Protein AF-A0A7C3Y1L0-F1 (afdb_monomer_lite)

pLDDT: mean 81.02, std 14.24, range [44.31, 95.88]

Secondary structure (DSSP, 8-state):
-HHHHHHHHHHHHHHHHHH---------------------EETTTEEPPPS-TTS---PPPP---------S-TTTSSS-TTB-TTS-B--TT----SSSPTT--

Radius of gyration: 26.89 Å; chains: 1; bounding box: 50×66×59 Å

Sequence (105 aa):
MKKWLKIGVIFLLILTGILFEFPLEAENSNILPKESEKVVISQGNSILRISSPNNPEKKSIRISAIVTAYSSTPWETDEDPHVTASGKPVRDGIVANNFLPFGTK

Foldseek 3Di:
DVVVVVVVVVVVVVVCVVVPPDPPPDPPPPCPPPPPPPFDDDPNPDTDDDPCPPDPDPDDDDDDDDDDDDALDCVRDPDGSQADPVRDGDDPPDDDDDPDDPPDD

Structure (mmCIF, N/CA/C/O backbone):
data_AF-A0A7C3Y1L0-F1
#
_entry.id   AF-A0A7C3Y1L0-F1
#
loop_
_atom_site.group_PDB
_atom_site.id
_atom_site.type_symbol
_atom_site.label_atom_id
_atom_site.label_alt_id
_atom_site.label_comp_id
_atom_site.label_asym_id
_atom_site.label_entity_id
_atom_site.label_seq_id
_atom_site.pdbx_PDB_ins_code
_atom_site.Cartn_x
_atom_site.Cartn_y
_atom_site.Cartn_z
_atom_site.occupancy
_atom_site.B_iso_or_equiv
_atom_site.auth_seq_id
_atom_site.auth_comp_id
_atom_site.auth_asym_id
_atom_site.auth_atom_id
_atom_site.pdbx_PDB_model_num
ATOM 1 N N . MET A 1 1 ? 18.291 51.565 -19.741 1.00 61.50 1 MET A N 1
ATOM 2 C CA . MET A 1 1 ? 16.967 51.402 -19.090 1.00 61.50 1 MET A CA 1
ATOM 3 C C . MET A 1 1 ? 16.461 49.954 -19.094 1.00 61.50 1 MET A C 1
ATOM 5 O O . MET A 1 1 ? 16.205 49.426 -18.024 1.00 61.50 1 MET A O 1
ATOM 9 N N . LYS A 1 2 ? 16.398 49.249 -20.237 1.00 73.81 2 LYS A N 1
ATOM 10 C CA . LYS A 1 2 ? 15.838 47.876 -20.309 1.00 73.81 2 LYS A CA 1
ATOM 11 C C . LYS A 1 2 ? 16.568 46.797 -19.476 1.00 73.81 2 LYS A C 1
ATOM 13 O O . LYS A 1 2 ? 15.920 45.877 -19.000 1.00 73.81 2 LYS A O 1
ATOM 18 N N . LYS A 1 3 ? 17.895 46.892 -19.280 1.00 76.19 3 LYS A N 1
ATOM 19 C CA . LYS A 1 3 ? 18.670 45.914 -18.477 1.00 76.19 3 LYS A CA 1
ATOM 20 C C . LYS A 1 3 ? 18.336 45.977 -16.980 1.00 76.19 3 LYS A C 1
ATOM 22 O O . LYS A 1 3 ? 18.111 44.946 -16.365 1.00 76.19 3 LYS A O 1
ATOM 27 N N . TRP A 1 4 ? 18.224 47.186 -16.435 1.00 85.44 4 TRP A N 1
ATOM 28 C CA . TRP A 1 4 ? 17.879 47.425 -15.031 1.00 85.44 4 TRP A CA 1
ATOM 29 C C . TRP A 1 4 ? 16.438 47.015 -14.714 1.00 85.44 4 TRP A C 1
ATOM 31 O O . TRP A 1 4 ? 16.182 46.459 -13.655 1.00 85.44 4 TRP A O 1
ATOM 41 N N . LEU A 1 5 ? 15.525 47.176 -15.680 1.00 87.56 5 LEU A N 1
ATOM 42 C CA . LEU A 1 5 ? 14.154 46.678 -15.566 1.00 87.56 5 LEU A CA 1
ATOM 43 C C . LEU A 1 5 ? 14.105 45.147 -15.449 1.00 87.56 5 LEU A C 1
ATOM 45 O O . LEU A 1 5 ? 13.400 44.622 -14.599 1.00 87.56 5 LEU A O 1
ATOM 49 N N . LYS A 1 6 ? 14.895 44.422 -16.254 1.00 84.88 6 LYS A N 1
ATOM 50 C CA . LYS A 1 6 ? 14.971 42.952 -16.180 1.00 84.88 6 LYS A CA 1
ATOM 51 C C . LYS A 1 6 ? 15.541 42.468 -14.846 1.00 84.88 6 LYS A C 1
ATOM 53 O O . LYS A 1 6 ? 15.030 41.510 -14.283 1.00 84.88 6 LYS A O 1
ATOM 58 N N . ILE A 1 7 ? 16.563 43.152 -14.336 1.00 87.50 7 ILE A N 1
ATOM 59 C CA . ILE A 1 7 ? 17.173 42.839 -13.036 1.00 87.50 7 ILE A CA 1
ATOM 60 C C . ILE A 1 7 ? 16.177 43.092 -11.899 1.00 87.50 7 ILE A C 1
ATOM 62 O O . ILE A 1 7 ? 16.043 42.250 -11.017 1.00 87.50 7 ILE A O 1
ATOM 66 N N . GLY A 1 8 ? 15.414 44.188 -11.966 1.00 90.31 8 GLY A N 1
ATOM 67 C CA . GLY A 1 8 ? 14.351 44.475 -11.003 1.00 90.31 8 GLY A CA 1
ATOM 68 C C . GLY A 1 8 ? 13.241 43.421 -10.996 1.00 90.31 8 GLY A C 1
ATOM 69 O O . GLY A 1 8 ? 12.809 43.005 -9.928 1.00 90.31 8 GLY A O 1
ATOM 70 N N . VAL A 1 9 ? 12.824 42.928 -12.168 1.00 88.75 9 VAL A N 1
ATOM 71 C CA . VAL A 1 9 ? 11.800 41.870 -12.272 1.00 88.75 9 VAL A CA 1
ATOM 72 C C . VAL A 1 9 ? 12.299 40.540 -11.698 1.00 88.75 9 VAL A C 1
ATOM 74 O O . VAL A 1 9 ? 11.554 39.866 -10.995 1.00 88.75 9 VAL A O 1
ATOM 77 N N . ILE A 1 10 ? 13.561 40.176 -11.941 1.00 87.75 10 ILE A N 1
ATOM 78 C CA . ILE A 1 10 ? 14.153 38.955 -11.370 1.00 87.75 10 ILE A CA 1
ATOM 79 C C . ILE A 1 10 ? 14.237 39.062 -9.844 1.00 87.75 10 ILE A C 1
ATOM 81 O O . ILE A 1 10 ? 13.875 38.122 -9.142 1.00 87.75 10 ILE A O 1
ATOM 85 N N . PHE A 1 11 ? 14.660 40.217 -9.325 1.00 90.38 11 PHE A N 1
ATOM 86 C CA . PHE A 1 11 ? 14.747 40.437 -7.883 1.00 90.38 11 PHE A CA 1
ATOM 87 C C . PHE A 1 11 ? 13.366 40.402 -7.213 1.00 90.38 11 PHE A C 1
ATOM 89 O O . PHE A 1 11 ? 13.221 39.814 -6.145 1.00 90.38 11 PHE A O 1
ATOM 96 N N . LEU A 1 12 ? 12.340 40.955 -7.870 1.00 88.00 12 LEU A N 1
ATOM 97 C CA . LEU A 1 12 ? 10.955 40.889 -7.404 1.00 88.00 12 LEU A CA 1
ATOM 98 C C . LEU A 1 12 ? 10.452 39.440 -7.330 1.00 88.00 12 LEU A C 1
ATOM 100 O O . LEU A 1 12 ? 9.872 39.067 -6.319 1.00 88.00 12 LEU A O 1
ATOM 104 N N . LEU A 1 13 ? 10.717 38.619 -8.352 1.00 85.19 13 LEU A N 1
ATOM 105 C CA . LEU A 1 13 ? 10.299 37.211 -8.373 1.00 85.19 13 LEU A CA 1
ATOM 106 C C . LEU A 1 13 ? 10.971 36.385 -7.266 1.00 85.19 13 LEU A C 1
ATOM 108 O O . LEU A 1 13 ? 10.316 35.572 -6.612 1.00 85.19 13 LEU A O 1
ATOM 112 N N . ILE A 1 14 ? 12.260 36.628 -7.019 1.00 85.06 14 ILE A N 1
ATOM 113 C CA . ILE A 1 14 ? 12.997 35.980 -5.926 1.00 85.06 14 ILE A CA 1
ATOM 114 C C . ILE A 1 14 ? 12.429 36.420 -4.572 1.00 85.06 14 ILE A C 1
ATOM 116 O O . ILE A 1 14 ? 12.163 35.578 -3.718 1.00 85.06 14 ILE A O 1
ATOM 120 N N . LEU A 1 15 ? 12.172 37.719 -4.389 1.00 85.19 15 LEU A N 1
ATOM 121 C CA . LEU A 1 15 ? 11.607 38.252 -3.150 1.00 85.19 15 LEU A CA 1
ATOM 122 C C . LEU A 1 15 ? 10.199 37.700 -2.883 1.00 85.19 15 LEU A C 1
ATOM 124 O O . LEU A 1 15 ? 9.889 37.346 -1.749 1.00 85.19 15 LEU A O 1
ATOM 128 N N . THR A 1 16 ? 9.367 37.558 -3.919 1.00 81.62 16 THR A N 1
ATOM 129 C CA . THR A 1 16 ? 8.043 36.935 -3.784 1.00 81.62 16 THR A CA 1
ATOM 130 C C . THR A 1 16 ? 8.132 35.454 -3.434 1.00 81.62 16 THR A C 1
ATOM 132 O O . THR A 1 16 ? 7.330 34.993 -2.637 1.00 81.62 16 THR A O 1
ATOM 135 N N . GLY A 1 17 ? 9.115 34.719 -3.963 1.00 76.44 17 GLY A N 1
ATOM 136 C CA . GLY A 1 17 ? 9.315 33.306 -3.623 1.00 76.44 17 GLY A CA 1
ATOM 137 C C . GLY A 1 17 ? 9.816 33.078 -2.194 1.00 76.44 17 GLY A C 1
ATOM 138 O O . GLY A 1 17 ? 9.538 32.034 -1.622 1.00 76.44 17 GLY A O 1
ATOM 139 N N . ILE A 1 18 ? 10.523 34.054 -1.610 1.00 78.06 18 ILE A N 1
ATOM 140 C CA . ILE A 1 18 ? 10.988 34.004 -0.213 1.00 78.06 18 ILE A CA 1
ATOM 141 C C . ILE A 1 18 ? 9.872 34.417 0.756 1.00 78.06 18 ILE A C 1
ATOM 143 O O . ILE A 1 18 ? 9.746 33.834 1.824 1.00 78.06 18 ILE A O 1
ATOM 147 N N . LEU A 1 19 ? 9.068 35.424 0.395 1.00 74.00 19 LEU A N 1
ATOM 148 C CA . LEU A 1 19 ? 7.970 35.911 1.240 1.00 74.00 19 LEU A CA 1
ATOM 149 C C . LEU A 1 19 ? 6.727 35.011 1.199 1.00 74.00 19 LEU A C 1
ATOM 151 O O . LEU A 1 19 ? 5.895 35.085 2.098 1.00 74.00 19 LEU A O 1
ATOM 155 N N . PHE A 1 20 ? 6.576 34.192 0.157 1.00 75.19 20 PHE A N 1
ATOM 156 C CA . PHE A 1 20 ? 5.472 33.249 0.023 1.00 75.19 20 PHE A CA 1
ATOM 157 C C . PHE A 1 20 ? 5.909 31.876 0.546 1.00 75.19 20 PHE A C 1
ATOM 159 O O . PHE A 1 20 ? 6.264 30.979 -0.217 1.00 75.19 20 PHE A O 1
ATOM 166 N N . GLU A 1 21 ? 5.914 31.724 1.871 1.00 65.00 21 GLU A N 1
ATOM 167 C CA . GLU A 1 21 ? 6.027 30.415 2.515 1.00 65.00 21 GLU A CA 1
ATOM 168 C C . GLU A 1 21 ? 4.806 29.583 2.110 1.00 65.00 21 GLU A C 1
ATOM 170 O O . GLU A 1 21 ? 3.691 29.812 2.576 1.00 65.00 21 GLU A O 1
ATOM 175 N N . PHE A 1 22 ? 4.997 28.646 1.178 1.00 64.06 22 PHE A N 1
ATOM 176 C CA . PHE A 1 22 ? 3.977 27.660 0.846 1.00 64.06 22 PHE A CA 1
ATOM 177 C C . PHE A 1 22 ? 3.735 26.809 2.094 1.00 64.06 22 PHE A C 1
ATOM 179 O O . PHE A 1 22 ? 4.664 26.122 2.529 1.00 64.06 22 PHE A O 1
ATOM 186 N N . PRO A 1 23 ? 2.525 26.817 2.677 1.00 62.06 23 PRO A N 1
ATOM 187 C CA . PRO A 1 23 ? 2.228 25.922 3.777 1.00 62.06 23 PRO A CA 1
ATOM 188 C C . PRO A 1 23 ? 2.198 24.497 3.217 1.00 62.06 23 PRO A C 1
ATOM 190 O O . PRO A 1 23 ? 1.210 24.066 2.624 1.00 62.06 23 PRO A O 1
ATOM 193 N N . LEU A 1 24 ? 3.298 23.760 3.378 1.00 55.59 24 LEU A N 1
ATOM 194 C CA . LEU A 1 24 ? 3.342 22.309 3.195 1.00 55.59 24 LEU A CA 1
ATOM 195 C C . LEU A 1 24 ? 2.753 21.636 4.439 1.00 55.59 24 LEU A C 1
ATOM 197 O O . LEU A 1 24 ? 3.390 20.792 5.065 1.00 55.59 24 LEU A O 1
ATOM 201 N N . GLU A 1 25 ? 1.543 22.033 4.826 1.00 59.47 25 GLU A N 1
ATOM 202 C CA . GLU A 1 25 ? 0.840 21.356 5.905 1.00 59.47 25 GLU A CA 1
ATOM 203 C C . GLU A 1 25 ? 0.209 20.097 5.306 1.00 59.47 25 GLU A C 1
ATOM 205 O O . GLU A 1 25 ? -0.871 20.125 4.714 1.00 59.47 25 GLU A O 1
ATOM 210 N N . ALA A 1 26 ? 0.936 18.982 5.380 1.00 63.09 26 ALA A N 1
ATOM 211 C CA . ALA A 1 26 ? 0.359 17.679 5.097 1.00 63.09 26 ALA A CA 1
ATOM 212 C C . ALA A 1 26 ? -0.720 17.411 6.153 1.00 63.09 26 ALA A C 1
ATOM 214 O O . ALA A 1 26 ? -0.425 17.366 7.347 1.00 63.09 26 ALA A O 1
ATOM 215 N N . GLU A 1 27 ? -1.970 17.252 5.716 1.00 52.03 27 GLU A N 1
ATOM 216 C CA . GLU A 1 27 ? -3.112 17.010 6.594 1.00 52.03 27 GLU A CA 1
ATOM 217 C C . GLU A 1 27 ? -2.943 15.650 7.299 1.00 52.03 27 GLU A C 1
ATOM 219 O O . GLU A 1 27 ? -3.286 14.578 6.800 1.00 52.03 27 GLU A O 1
ATOM 224 N N . ASN A 1 28 ? -2.328 15.692 8.477 1.00 56.28 28 ASN A N 1
ATOM 225 C CA . ASN A 1 28 ? -2.237 14.598 9.426 1.00 56.28 28 ASN A CA 1
ATOM 226 C C . ASN A 1 28 ? -3.622 14.425 10.065 1.00 56.28 28 ASN A C 1
ATOM 228 O O . ASN A 1 28 ? -3.928 15.002 11.108 1.00 56.28 28 ASN A O 1
ATOM 232 N N . SER A 1 29 ? -4.472 13.609 9.448 1.00 51.50 29 SER A N 1
ATOM 233 C CA . SER A 1 29 ? -5.685 13.102 10.088 1.00 51.50 29 SER A CA 1
ATOM 234 C C . SER A 1 29 ? -5.396 11.774 10.801 1.00 51.50 29 SER A C 1
ATOM 236 O O . SER A 1 29 ? -6.061 10.766 10.553 1.00 51.50 29 SER A O 1
ATOM 238 N N . ASN A 1 30 ? -4.394 11.726 11.688 1.00 54.25 30 ASN A N 1
ATOM 239 C CA . ASN A 1 30 ? -4.195 10.578 12.580 1.00 54.25 30 ASN A CA 1
ATOM 240 C C . ASN A 1 30 ? -5.170 10.645 13.760 1.00 54.25 30 ASN A C 1
ATOM 242 O O . ASN A 1 30 ? -4.780 10.763 14.918 1.00 54.25 30 ASN A O 1
ATOM 246 N N . ILE A 1 31 ? -6.463 10.548 13.467 1.00 48.84 31 ILE A N 1
ATOM 247 C CA . ILE A 1 31 ? -7.464 10.200 14.470 1.00 48.84 31 ILE A CA 1
ATOM 248 C C . ILE A 1 31 ? -8.268 9.055 13.872 1.00 48.84 31 ILE A C 1
ATOM 250 O O . ILE A 1 31 ? -9.360 9.235 13.343 1.00 48.84 31 ILE A O 1
ATOM 254 N N . LEU A 1 32 ? -7.709 7.844 13.954 1.00 51.66 32 LEU A N 1
ATOM 255 C CA . LEU A 1 32 ? -8.563 6.666 14.020 1.00 51.66 32 LEU A CA 1
ATOM 256 C C . LEU A 1 32 ? -9.470 6.888 15.234 1.00 51.66 32 LEU A C 1
ATOM 258 O O . LEU A 1 32 ? -8.944 7.034 16.343 1.00 51.66 32 LEU A O 1
ATOM 262 N N . PRO A 1 33 ? -10.803 6.938 15.075 1.00 44.31 33 PRO A N 1
ATOM 263 C CA . PRO A 1 33 ? -11.683 6.884 16.221 1.00 44.31 33 PRO A CA 1
ATOM 264 C C . PRO A 1 33 ? -11.377 5.549 16.891 1.00 44.31 33 PRO A C 1
ATOM 266 O O . PRO A 1 33 ? -11.702 4.487 16.359 1.00 44.31 33 PRO A O 1
ATOM 269 N N . LYS A 1 34 ? -10.680 5.586 18.029 1.00 50.12 34 LYS A N 1
ATOM 270 C CA . LYS A 1 34 ? -10.612 4.442 18.927 1.00 50.12 34 LYS A CA 1
ATOM 271 C C . LYS A 1 34 ? -12.035 4.276 19.431 1.00 50.12 34 LYS A C 1
ATOM 273 O O . LYS A 1 34 ? -12.436 4.938 20.382 1.00 50.12 34 LYS A O 1
ATOM 278 N N . GLU A 1 35 ? -12.815 3.491 18.695 1.00 53.72 35 GLU A N 1
ATOM 279 C CA . GLU A 1 35 ? -14.173 3.117 19.047 1.00 53.72 35 GLU A CA 1
ATOM 280 C C . GLU A 1 35 ? -14.062 2.448 20.414 1.00 53.72 35 GLU A C 1
ATOM 282 O O . GLU A 1 35 ? -13.532 1.345 20.549 1.00 53.72 35 GLU A O 1
ATOM 287 N N . SER A 1 36 ? -14.396 3.203 21.458 1.00 54.31 36 SER A N 1
ATOM 288 C CA . SER A 1 36 ? -14.344 2.708 22.818 1.00 54.31 36 SER A CA 1
ATOM 289 C C . SER A 1 36 ? -15.300 1.528 22.885 1.00 54.31 36 SER A C 1
ATOM 291 O O . SER A 1 36 ? -16.468 1.648 22.512 1.00 54.31 36 SER A O 1
ATOM 293 N N . GLU A 1 37 ? -14.805 0.368 23.318 1.00 60.72 37 GLU A N 1
ATOM 294 C CA . GLU A 1 37 ? -15.679 -0.743 23.672 1.00 60.72 37 GLU A CA 1
ATOM 295 C C . GLU A 1 37 ? -16.708 -0.206 24.667 1.00 60.72 37 GLU A C 1
ATOM 297 O O . GLU A 1 37 ? -16.387 0.188 25.791 1.00 60.72 37 GLU A O 1
ATOM 302 N N . LYS A 1 38 ? -17.952 -0.085 24.207 1.00 63.62 38 LYS A N 1
ATOM 303 C CA . LYS A 1 38 ? -19.035 0.477 24.997 1.00 63.62 38 LYS A CA 1
ATOM 304 C C . LYS A 1 38 ? -19.340 -0.513 26.114 1.00 63.62 38 LYS A C 1
ATOM 306 O O . LYS A 1 38 ? -19.991 -1.527 25.881 1.00 63.62 38 LYS A O 1
ATOM 311 N N . VAL A 1 39 ? -18.866 -0.227 27.323 1.00 70.06 39 VAL A N 1
ATOM 312 C CA . VAL A 1 39 ? -19.207 -1.010 28.515 1.00 70.06 39 VAL A CA 1
ATOM 313 C C . VAL A 1 39 ? -20.714 -0.886 28.740 1.00 70.06 39 VAL A C 1
ATOM 315 O O . VAL A 1 39 ? -21.220 0.188 29.069 1.00 70.06 39 VAL A O 1
ATOM 318 N N . VAL A 1 40 ? -21.448 -1.977 28.520 1.00 73.69 40 VAL A N 1
ATOM 319 C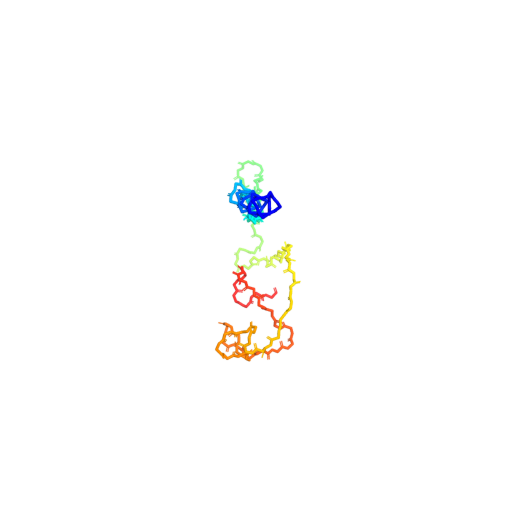 CA . VAL A 1 40 ? -22.894 -2.021 28.753 1.00 73.69 40 VAL A CA 1
ATOM 320 C C . VAL A 1 40 ? -23.142 -2.423 30.203 1.00 73.69 40 VAL A C 1
ATOM 322 O O . VAL A 1 40 ? -22.853 -3.551 30.612 1.00 73.69 40 VAL A O 1
ATOM 325 N N . ILE A 1 41 ? -23.685 -1.483 30.974 1.00 78.81 41 ILE A N 1
ATOM 326 C CA . ILE A 1 41 ? -24.102 -1.701 32.358 1.00 78.81 41 ILE A CA 1
ATOM 327 C C . ILE A 1 41 ? -25.588 -2.073 32.355 1.00 78.81 41 ILE A C 1
ATOM 329 O O . ILE A 1 41 ? -26.439 -1.275 31.967 1.00 78.81 41 ILE A O 1
ATOM 333 N N . SER A 1 42 ? -25.901 -3.291 32.790 1.00 78.19 42 SER A N 1
ATOM 334 C CA . SER A 1 42 ? -27.264 -3.747 33.051 1.00 78.19 42 SER A CA 1
ATOM 335 C C . SER A 1 42 ? -27.674 -3.355 34.471 1.00 78.19 42 SER A C 1
ATOM 337 O O . SER A 1 42 ? -26.951 -3.622 35.434 1.00 78.19 42 SER A O 1
ATOM 339 N N . GLN A 1 43 ? -28.835 -2.705 34.597 1.00 80.50 43 GLN A N 1
ATOM 340 C CA . GLN A 1 43 ? -29.470 -2.351 35.877 1.00 80.50 43 GLN A CA 1
ATOM 341 C C . GLN A 1 43 ? -28.600 -1.522 36.846 1.00 80.50 43 GLN A C 1
ATOM 343 O O . GLN A 1 43 ? -28.873 -1.505 38.037 1.00 80.50 43 GLN A O 1
ATOM 348 N N . GLY A 1 44 ? -27.555 -0.837 36.366 1.00 78.06 44 GLY A N 1
ATOM 349 C CA . GLY A 1 44 ? -26.713 0.054 37.183 1.00 78.06 44 GLY A CA 1
ATOM 350 C C . GLY A 1 44 ? -25.646 -0.632 38.047 1.00 78.06 44 GLY A C 1
ATOM 351 O O . GLY A 1 44 ? -24.782 0.049 38.590 1.00 78.06 44 GLY A O 1
ATOM 352 N N . ASN A 1 45 ? -25.660 -1.964 38.148 1.00 82.12 45 ASN A N 1
ATOM 353 C CA . ASN A 1 45 ? -24.791 -2.707 39.072 1.00 82.12 45 ASN A CA 1
ATOM 354 C C . ASN A 1 45 ? -24.177 -3.968 38.448 1.00 82.12 45 ASN A C 1
ATOM 356 O O . ASN A 1 45 ? -23.380 -4.643 39.093 1.00 82.12 45 ASN A O 1
ATOM 360 N N . SER A 1 46 ? -24.548 -4.304 37.211 1.00 82.62 46 SER A N 1
ATOM 361 C CA . SER A 1 46 ? -24.055 -5.491 36.514 1.00 82.62 46 SER A CA 1
ATOM 362 C C . SER A 1 46 ? -23.368 -5.094 35.216 1.00 82.62 46 SER A C 1
ATOM 364 O O . SER A 1 46 ? -23.944 -4.384 34.398 1.00 82.62 46 SER A O 1
ATOM 366 N N . ILE A 1 47 ? -22.149 -5.575 34.993 1.00 83.81 47 ILE A N 1
ATOM 367 C CA . ILE A 1 47 ? -21.464 -5.445 33.702 1.00 83.81 47 ILE A CA 1
ATOM 368 C C . ILE A 1 47 ? -21.839 -6.668 32.864 1.00 83.81 47 ILE A C 1
ATOM 370 O O . ILE A 1 47 ? -21.737 -7.800 33.345 1.00 83.81 47 ILE A O 1
ATOM 374 N N . LEU A 1 48 ? -22.294 -6.465 31.626 1.00 77.06 48 LEU A N 1
ATOM 375 C CA . LEU A 1 48 ? -22.566 -7.590 30.733 1.00 77.06 48 LEU A CA 1
ATOM 376 C C . LEU A 1 48 ? -21.257 -8.306 30.366 1.00 77.06 48 LEU A C 1
ATOM 378 O O . LEU A 1 48 ? -20.271 -7.680 29.981 1.00 77.06 48 LEU A O 1
ATOM 382 N N . ARG A 1 49 ? -21.254 -9.637 30.491 1.00 66.06 49 ARG A N 1
ATOM 383 C CA . ARG A 1 49 ? -20.111 -10.487 30.143 1.00 66.06 49 ARG A CA 1
ATOM 384 C C . ARG A 1 49 ? -19.853 -10.422 28.634 1.00 66.06 49 ARG A C 1
ATOM 386 O O . ARG A 1 49 ? -20.747 -10.709 27.843 1.00 66.06 49 ARG A O 1
ATOM 393 N N . ILE A 1 50 ? -18.611 -10.130 28.252 1.00 70.56 50 ILE A N 1
ATOM 394 C CA . ILE A 1 50 ? -18.114 -10.335 26.886 1.00 70.56 50 ILE A CA 1
ATOM 395 C C . ILE A 1 50 ? -18.088 -11.841 26.598 1.00 70.56 50 ILE A C 1
ATOM 397 O O . ILE A 1 50 ? -17.543 -12.623 27.377 1.00 70.56 50 ILE A O 1
ATOM 401 N N . SER A 1 51 ? -18.706 -12.251 25.491 1.00 66.44 51 SER A N 1
ATOM 402 C CA . SER A 1 51 ? -18.907 -13.654 25.103 1.00 66.44 51 SER A CA 1
ATOM 403 C C . SER A 1 51 ? -17.613 -14.402 24.758 1.00 66.44 51 SER A C 1
ATOM 405 O O . SER A 1 51 ? -17.612 -15.630 24.741 1.00 66.44 51 SER A O 1
ATOM 407 N N . SER A 1 52 ? -16.503 -13.709 24.486 1.00 68.69 52 SER A N 1
ATOM 408 C CA . SER A 1 52 ? -15.218 -14.330 24.117 1.00 68.69 52 SER A CA 1
ATOM 409 C C . SER A 1 52 ? -14.011 -13.479 24.545 1.00 68.69 52 SER A C 1
ATOM 411 O O . SER A 1 52 ? -13.333 -12.899 23.702 1.00 68.69 52 SER A O 1
ATOM 413 N N . PRO A 1 53 ? -13.700 -13.402 25.853 1.00 70.19 53 PRO A N 1
ATOM 414 C CA . PRO A 1 53 ? -12.610 -12.562 26.362 1.00 70.19 53 PRO A CA 1
ATOM 415 C C . PRO A 1 53 ? -11.222 -13.020 25.886 1.00 70.19 53 PRO A C 1
ATOM 417 O O . PRO A 1 53 ? -10.319 -12.205 25.741 1.00 70.19 53 PRO A O 1
ATOM 420 N N . ASN A 1 54 ? -11.059 -14.316 25.604 1.00 75.81 54 ASN A N 1
ATOM 421 C CA . ASN A 1 54 ? -9.781 -14.899 25.185 1.00 75.81 54 ASN A CA 1
ATOM 422 C C . ASN A 1 54 ? -9.611 -14.950 23.660 1.00 75.81 54 ASN A C 1
ATOM 424 O O . ASN A 1 54 ? -8.562 -15.368 23.179 1.00 75.81 54 ASN A O 1
ATOM 428 N N . ASN A 1 55 ? -10.643 -14.58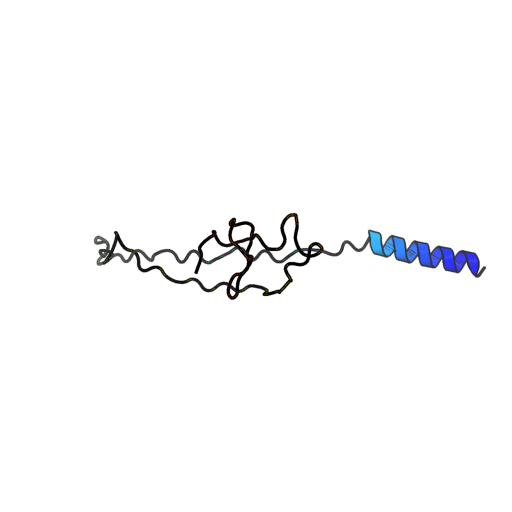0 22.900 1.00 69.75 55 ASN A N 1
ATOM 429 C CA . ASN A 1 55 ? -10.612 -14.589 21.442 1.00 69.75 55 ASN A CA 1
ATOM 430 C C . ASN A 1 55 ? -11.509 -13.464 20.911 1.00 69.75 55 ASN A C 1
ATOM 432 O O . ASN A 1 55 ? -12.595 -13.745 20.396 1.00 69.75 55 ASN A O 1
ATOM 436 N N . PRO A 1 56 ? -11.107 -12.193 21.099 1.00 72.12 56 PRO A N 1
ATOM 437 C CA . PRO A 1 56 ? -11.854 -11.078 20.541 1.00 72.12 56 PRO A CA 1
ATOM 438 C C . PRO A 1 56 ? -11.955 -11.259 19.024 1.00 72.12 56 PRO A C 1
ATOM 440 O O . PRO A 1 56 ? -10.967 -11.575 18.355 1.00 72.12 56 PRO A O 1
ATOM 443 N N . GLU A 1 57 ? -13.15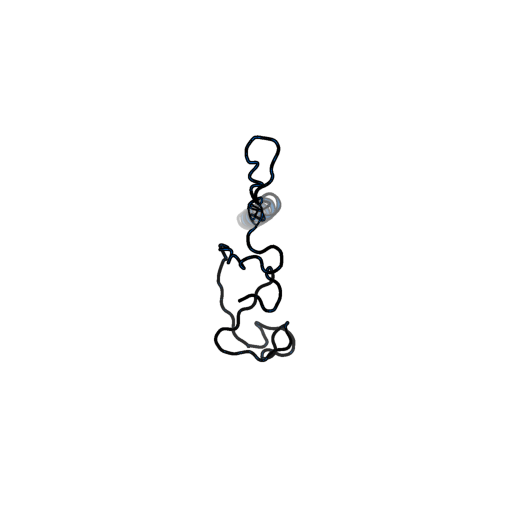5 -11.080 18.474 1.00 71.81 57 GLU A N 1
ATOM 444 C CA . GLU A 1 57 ? -13.353 -11.084 17.028 1.00 71.81 57 GLU A CA 1
ATOM 445 C C . GLU A 1 57 ? -12.443 -10.019 16.408 1.00 71.81 57 GLU A C 1
ATOM 447 O O . GLU A 1 57 ? -12.504 -8.838 16.759 1.00 71.81 57 GLU A O 1
ATOM 452 N N . LYS A 1 58 ? -11.551 -10.432 15.501 1.00 74.00 58 LYS A N 1
ATOM 453 C CA . LYS A 1 58 ? -10.617 -9.514 14.848 1.00 74.00 58 LYS A CA 1
ATOM 454 C C . LYS A 1 58 ? -11.399 -8.609 13.894 1.00 74.00 58 LYS A C 1
ATOM 456 O O . LYS A 1 58 ? -11.596 -8.947 12.728 1.00 74.00 58 LYS A O 1
ATOM 461 N N . LYS A 1 59 ? -11.851 -7.454 14.384 1.00 80.81 59 LYS A N 1
ATOM 462 C CA . LYS A 1 59 ? -12.544 -6.451 13.569 1.00 80.81 59 LYS A CA 1
ATOM 463 C C . LYS A 1 59 ? -11.561 -5.858 12.557 1.00 80.81 59 LYS A C 1
ATOM 465 O O . LYS A 1 59 ? -10.577 -5.224 12.934 1.00 80.81 59 LYS A O 1
ATOM 470 N N . SER A 1 60 ? -11.819 -6.060 11.266 1.00 84.00 60 SER A N 1
ATOM 471 C CA . SER A 1 60 ? -11.081 -5.367 10.209 1.00 84.00 60 SER A CA 1
ATOM 472 C C . SER A 1 60 ? -11.426 -3.879 10.247 1.00 84.00 60 SER A C 1
ATOM 474 O O . SER A 1 60 ? -12.605 -3.518 10.177 1.00 84.00 60 SER A O 1
ATOM 476 N N . ILE A 1 61 ? -10.416 -3.021 10.329 1.00 86.62 61 ILE A N 1
ATOM 477 C CA . ILE A 1 61 ? -10.588 -1.570 10.223 1.00 86.62 61 ILE A CA 1
ATOM 478 C C . ILE A 1 61 ? -10.463 -1.137 8.760 1.00 86.62 61 ILE A C 1
ATOM 480 O O . ILE A 1 61 ? -9.677 -1.706 8.005 1.00 86.62 61 ILE A O 1
ATOM 484 N N . ARG A 1 62 ? -11.247 -0.136 8.350 1.00 89.44 62 ARG A N 1
ATOM 485 C CA . ARG A 1 62 ? -11.114 0.506 7.035 1.00 89.44 62 ARG A CA 1
ATOM 486 C C . ARG A 1 62 ? -10.374 1.823 7.209 1.00 89.44 62 ARG A C 1
ATOM 488 O O . ARG A 1 62 ? -10.761 2.625 8.053 1.00 89.44 62 ARG A O 1
ATOM 495 N N . ILE A 1 63 ? -9.330 2.027 6.415 1.00 89.88 63 ILE A N 1
ATOM 496 C CA . ILE A 1 63 ? -8.495 3.228 6.447 1.00 89.88 63 ILE A CA 1
ATOM 497 C C . ILE A 1 63 ? -8.440 3.781 5.026 1.00 89.88 63 ILE A C 1
ATOM 499 O O . ILE A 1 63 ? -8.166 3.034 4.087 1.00 89.88 63 ILE A O 1
ATOM 503 N N . SER A 1 64 ? -8.714 5.073 4.868 1.00 93.38 64 SER A N 1
ATOM 504 C CA . SER A 1 64 ? -8.492 5.769 3.601 1.00 93.38 64 SER A CA 1
ATOM 505 C C . SER A 1 64 ? -6.993 5.960 3.391 1.00 93.38 64 SER A C 1
ATOM 507 O O . SER A 1 64 ? -6.308 6.462 4.279 1.00 93.38 64 SER A O 1
ATOM 509 N N . ALA A 1 65 ? -6.483 5.570 2.226 1.00 90.12 65 ALA A N 1
ATOM 510 C CA . ALA A 1 65 ? -5.074 5.711 1.883 1.00 90.12 65 ALA A CA 1
ATOM 511 C C . ALA A 1 65 ? -4.920 6.195 0.440 1.00 90.12 65 ALA A C 1
ATOM 513 O O . ALA A 1 65 ? -5.710 5.834 -0.434 1.00 90.12 65 ALA A O 1
ATOM 514 N N . ILE A 1 66 ? -3.877 6.985 0.193 1.00 95.44 66 ILE A N 1
ATOM 515 C CA . ILE A 1 66 ? -3.416 7.277 -1.163 1.00 95.44 66 ILE A CA 1
ATOM 516 C C . ILE A 1 66 ? -2.622 6.059 -1.632 1.00 95.44 66 ILE A C 1
ATOM 518 O O . ILE A 1 66 ? -1.660 5.656 -0.979 1.00 95.44 66 ILE A O 1
ATOM 522 N N . VAL A 1 67 ? -3.042 5.465 -2.746 1.00 94.81 67 VAL A N 1
ATOM 523 C CA . VAL A 1 67 ? -2.393 4.285 -3.321 1.00 94.81 67 VAL A CA 1
ATOM 524 C C . VAL A 1 67 ? -1.560 4.718 -4.516 1.00 94.81 67 VAL A C 1
ATOM 526 O O . VAL A 1 67 ? -2.083 5.272 -5.481 1.00 94.81 67 VAL A O 1
ATOM 529 N N . THR A 1 68 ? -0.263 4.449 -4.444 1.00 95.81 68 THR A N 1
ATOM 530 C CA . THR A 1 68 ? 0.694 4.649 -5.532 1.00 95.81 68 THR A CA 1
ATOM 531 C C . THR A 1 68 ? 1.366 3.322 -5.877 1.00 95.81 68 THR A C 1
ATOM 533 O O . THR A 1 68 ? 1.233 2.334 -5.152 1.00 95.81 68 THR A O 1
ATOM 536 N N . ALA A 1 69 ? 2.068 3.290 -7.006 1.00 95.06 69 ALA A N 1
ATOM 537 C CA . ALA A 1 69 ? 2.854 2.145 -7.438 1.00 95.06 69 ALA A CA 1
ATOM 538 C C . ALA A 1 69 ? 4.256 2.607 -7.841 1.00 95.06 69 ALA A C 1
ATOM 540 O O . ALA A 1 69 ? 4.427 3.720 -8.335 1.00 95.06 69 ALA A O 1
ATOM 541 N N . TYR A 1 70 ? 5.229 1.731 -7.633 1.00 94.12 70 TYR A N 1
ATOM 542 C CA . TYR A 1 70 ? 6.606 1.859 -8.094 1.00 94.12 70 TYR A CA 1
ATOM 543 C C . TYR A 1 70 ? 7.103 0.464 -8.496 1.00 94.12 70 TYR A C 1
ATOM 545 O O . TYR A 1 70 ? 6.447 -0.545 -8.211 1.00 94.12 70 TYR A O 1
ATOM 553 N N . SER A 1 71 ? 8.229 0.398 -9.188 1.00 94.00 71 SER A N 1
ATOM 554 C CA . SER A 1 71 ? 8.853 -0.841 -9.642 1.00 94.00 71 SER A CA 1
ATOM 555 C C . SER A 1 71 ? 10.085 -1.189 -8.806 1.00 94.00 71 SER A C 1
ATOM 557 O O . SER A 1 71 ? 10.696 -0.334 -8.174 1.00 94.00 71 SER A O 1
ATOM 559 N N . SER A 1 72 ? 10.505 -2.454 -8.850 1.00 94.81 72 SER A N 1
ATOM 560 C CA . SER A 1 72 ? 11.796 -2.911 -8.313 1.00 94.81 72 SER A CA 1
ATOM 561 C C . SER A 1 72 ? 12.980 -2.440 -9.173 1.00 94.81 72 SER A C 1
ATOM 563 O O . SER A 1 72 ? 13.846 -3.236 -9.531 1.00 94.81 72 SER A O 1
ATOM 565 N N . THR A 1 73 ? 13.006 -1.169 -9.571 1.00 94.44 73 THR A N 1
ATOM 566 C CA . THR A 1 73 ? 14.146 -0.575 -10.272 1.00 94.44 73 THR A CA 1
ATOM 567 C C . THR A 1 73 ? 15.073 0.116 -9.271 1.00 94.44 73 THR A C 1
ATOM 569 O O . THR A 1 73 ? 14.581 0.796 -8.372 1.00 94.44 73 THR A O 1
ATOM 572 N N . PRO A 1 74 ? 16.410 0.013 -9.423 1.00 92.50 74 PRO A N 1
ATOM 573 C CA . PRO A 1 74 ? 17.366 0.559 -8.450 1.00 92.50 74 PRO A CA 1
ATOM 574 C C . PRO A 1 74 ? 17.284 2.068 -8.176 1.00 92.50 74 PRO A C 1
ATOM 576 O O . PRO A 1 74 ? 17.939 2.547 -7.264 1.00 92.50 74 PRO A O 1
ATOM 579 N N . TRP A 1 75 ? 16.559 2.845 -8.984 1.00 93.12 75 TRP A N 1
ATOM 580 C CA . TRP A 1 75 ? 16.354 4.280 -8.751 1.00 93.12 75 TRP A CA 1
ATOM 581 C C . TRP A 1 75 ? 15.030 4.593 -8.035 1.00 93.12 75 TRP A C 1
ATOM 583 O O . TRP A 1 75 ? 14.822 5.730 -7.618 1.00 93.12 75 TRP A O 1
ATOM 593 N N . GLU A 1 76 ? 14.138 3.608 -7.898 1.00 94.31 76 GLU A N 1
ATOM 594 C CA . GLU A 1 76 ? 12.899 3.685 -7.110 1.00 94.31 76 GLU A CA 1
ATOM 595 C C . GLU A 1 76 ? 13.018 2.934 -5.770 1.00 94.31 76 GLU A C 1
ATOM 597 O O . GLU A 1 76 ? 12.159 3.081 -4.900 1.00 94.31 76 GLU A O 1
ATOM 602 N N . THR A 1 77 ? 14.086 2.149 -5.587 1.00 93.94 77 THR A N 1
ATOM 603 C CA . THR A 1 77 ? 14.398 1.372 -4.377 1.00 93.94 77 THR A CA 1
ATOM 604 C C . THR A 1 77 ? 15.821 1.625 -3.903 1.00 93.94 77 THR A C 1
ATOM 606 O O . THR A 1 77 ? 16.690 1.916 -4.715 1.00 93.94 77 THR A O 1
ATOM 609 N N . ASP A 1 78 ? 16.082 1.415 -2.616 1.00 87.81 78 ASP A N 1
ATOM 610 C CA . ASP A 1 78 ? 17.444 1.370 -2.077 1.00 87.81 78 ASP A CA 1
ATOM 611 C C . ASP A 1 78 ? 17.970 -0.077 -2.019 1.00 87.81 78 ASP A C 1
ATOM 613 O O . ASP A 1 78 ? 17.184 -1.021 -1.920 1.00 87.81 78 ASP A O 1
ATOM 617 N N . GLU A 1 79 ? 19.292 -0.237 -2.062 1.00 87.44 79 GLU A N 1
ATOM 618 C CA . GLU A 1 79 ? 20.017 -1.512 -1.932 1.00 87.44 79 GLU A CA 1
ATOM 619 C C . GLU A 1 79 ? 19.606 -2.628 -2.921 1.00 87.44 79 GLU A C 1
ATOM 621 O O . GLU A 1 79 ? 20.060 -2.632 -4.067 1.00 87.44 79 GLU A O 1
ATOM 626 N N . ASP A 1 80 ? 18.813 -3.610 -2.464 1.00 93.38 80 ASP A N 1
ATOM 627 C CA . ASP A 1 80 ? 18.357 -4.786 -3.215 1.00 93.38 80 ASP A CA 1
ATOM 628 C C . ASP A 1 80 ? 16.885 -4.604 -3.640 1.00 93.38 80 ASP A C 1
ATOM 630 O O . ASP A 1 80 ? 15.971 -4.831 -2.838 1.00 93.38 80 ASP A O 1
ATOM 634 N N . PRO A 1 81 ? 16.615 -4.240 -4.911 1.00 94.75 81 PRO A N 1
ATOM 635 C CA . PRO A 1 81 ? 15.272 -3.886 -5.378 1.00 94.75 81 PRO A CA 1
ATOM 636 C C . PRO A 1 81 ? 14.233 -5.005 -5.268 1.00 94.75 81 PRO A C 1
ATOM 638 O O . PRO A 1 81 ? 13.022 -4.752 -5.327 1.00 94.75 81 PRO A O 1
ATOM 641 N N . HIS A 1 82 ? 14.686 -6.255 -5.163 1.00 95.88 82 HIS A N 1
ATOM 642 C CA . HIS A 1 82 ? 13.822 -7.430 -5.142 1.00 95.88 82 HIS A CA 1
ATOM 643 C C . HIS A 1 82 ? 13.585 -7.973 -3.730 1.00 95.88 82 HIS A C 1
ATOM 645 O O . HIS A 1 82 ? 12.818 -8.930 -3.576 1.00 95.88 82 HIS A O 1
ATOM 651 N N . VAL A 1 83 ? 14.156 -7.339 -2.700 1.00 95.81 83 VAL A N 1
ATOM 652 C CA . VAL A 1 83 ? 13.945 -7.675 -1.289 1.00 95.81 83 VAL A CA 1
ATOM 653 C C . VAL A 1 83 ? 13.206 -6.532 -0.591 1.00 95.81 83 VAL A C 1
ATOM 655 O O . VAL A 1 83 ? 13.637 -5.389 -0.559 1.00 95.81 83 VAL A O 1
ATOM 658 N N . THR A 1 84 ? 12.047 -6.836 -0.008 1.00 94.94 84 THR A N 1
ATOM 659 C CA . THR A 1 84 ? 11.265 -5.844 0.750 1.00 94.94 84 THR A CA 1
ATOM 660 C C . THR A 1 84 ? 11.879 -5.558 2.119 1.00 94.94 84 THR A C 1
ATOM 662 O O . THR A 1 84 ? 12.549 -6.414 2.691 1.00 94.94 84 THR A O 1
ATOM 665 N N . ALA A 1 85 ? 11.511 -4.430 2.737 1.00 93.25 85 ALA A N 1
ATOM 666 C CA . ALA A 1 85 ? 11.904 -4.084 4.112 1.00 93.25 85 ALA A CA 1
ATOM 667 C C . ALA A 1 85 ? 11.521 -5.144 5.172 1.00 93.25 85 ALA A C 1
ATOM 669 O O . ALA A 1 85 ? 12.075 -5.16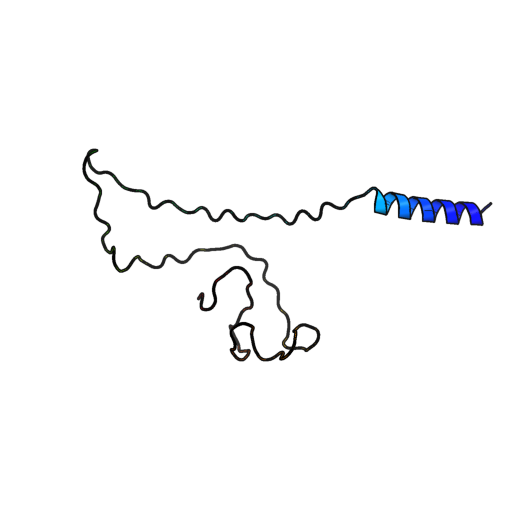8 6.266 1.00 93.25 85 ALA A O 1
ATOM 670 N N . SER A 1 86 ? 10.583 -6.047 4.855 1.00 94.25 86 SER A N 1
ATOM 671 C CA . SER A 1 86 ? 10.223 -7.188 5.711 1.00 94.25 86 SER A CA 1
ATOM 672 C C . SER A 1 86 ? 11.105 -8.434 5.507 1.00 94.25 86 SER A C 1
ATOM 674 O O . SER A 1 86 ? 10.805 -9.489 6.069 1.00 94.25 86 SER A O 1
ATOM 676 N N . GLY A 1 87 ? 12.147 -8.343 4.672 1.00 94.19 87 GLY A N 1
ATOM 677 C CA . GLY A 1 87 ? 13.067 -9.434 4.333 1.00 94.19 87 GLY A CA 1
ATOM 678 C C . GLY A 1 87 ? 12.491 -10.479 3.372 1.00 94.19 87 GLY A C 1
ATOM 679 O O . GLY A 1 87 ? 12.998 -11.595 3.297 1.00 94.19 87 GLY A O 1
ATOM 680 N N . LYS A 1 88 ? 11.397 -10.164 2.668 1.00 94.31 88 LYS A N 1
ATOM 681 C CA . LYS A 1 88 ? 10.714 -11.088 1.743 1.00 94.31 88 LYS A CA 1
ATOM 682 C C . LYS A 1 88 ? 10.953 -10.692 0.289 1.00 94.31 88 LYS A C 1
ATOM 684 O O . LYS A 1 88 ? 10.971 -9.487 0.026 1.00 94.31 88 LYS A O 1
ATOM 689 N N . PRO A 1 89 ? 11.031 -11.659 -0.643 1.00 95.88 89 PRO A N 1
ATOM 690 C CA . PRO A 1 89 ? 11.098 -11.356 -2.065 1.00 95.88 89 PRO A CA 1
ATOM 691 C C . PRO A 1 89 ? 9.822 -10.651 -2.537 1.00 95.88 89 PRO A C 1
ATOM 693 O O . PRO A 1 89 ? 8.716 -10.958 -2.067 1.00 95.88 89 PRO A O 1
ATOM 696 N N . VAL A 1 90 ? 9.978 -9.717 -3.472 1.00 95.38 90 VAL A N 1
ATOM 697 C CA . VAL A 1 90 ? 8.856 -9.054 -4.149 1.00 95.38 90 VAL A CA 1
ATOM 698 C C . VAL A 1 90 ? 8.035 -10.092 -4.922 1.00 95.38 90 VAL A C 1
ATOM 700 O O . VAL A 1 90 ? 8.576 -11.010 -5.535 1.00 95.38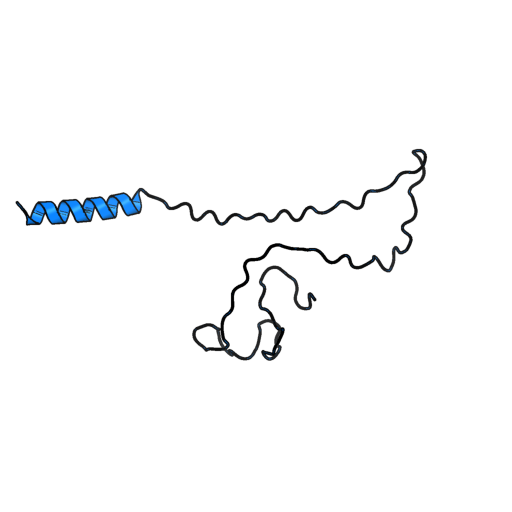 90 VAL A O 1
ATOM 703 N N . ARG A 1 91 ? 6.707 -9.970 -4.854 1.00 95.06 91 ARG A N 1
ATOM 704 C CA . AR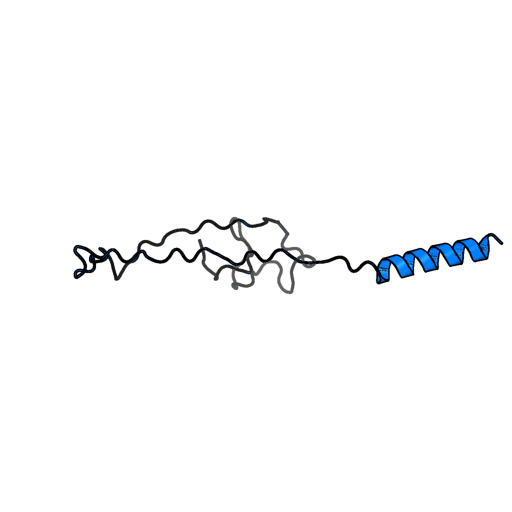G A 1 91 ? 5.748 -10.869 -5.507 1.00 95.06 91 ARG A CA 1
ATOM 705 C C . ARG A 1 91 ? 4.404 -10.179 -5.681 1.00 95.06 91 ARG A C 1
ATOM 707 O O . ARG A 1 91 ? 4.100 -9.227 -4.962 1.00 95.06 91 ARG A O 1
ATOM 714 N N . ASP A 1 92 ? 3.554 -10.740 -6.523 1.00 94.31 92 ASP A N 1
ATOM 715 C CA . ASP A 1 92 ? 2.196 -10.238 -6.700 1.00 94.31 92 ASP A CA 1
ATOM 716 C C . ASP A 1 92 ? 1.417 -10.215 -5.373 1.00 94.31 92 ASP A C 1
ATOM 718 O O . ASP A 1 92 ? 1.496 -11.130 -4.538 1.00 94.31 92 ASP A O 1
ATOM 722 N N . GLY A 1 93 ? 0.683 -9.119 -5.166 1.00 92.50 93 GLY A N 1
ATOM 723 C CA . GLY A 1 93 ? -0.103 -8.866 -3.959 1.00 92.50 93 GLY A CA 1
ATOM 724 C C . GLY A 1 93 ? 0.703 -8.438 -2.727 1.00 92.50 93 GLY A C 1
ATOM 725 O O . GLY A 1 93 ? 0.145 -8.434 -1.630 1.00 92.50 93 GLY A O 1
ATOM 726 N N . ILE A 1 94 ? 1.996 -8.114 -2.857 1.00 93.94 94 ILE A N 1
ATOM 727 C CA . ILE A 1 94 ? 2.755 -7.431 -1.796 1.00 93.94 94 ILE A CA 1
ATOM 728 C C . ILE A 1 94 ? 2.603 -5.912 -1.933 1.00 93.94 94 ILE A C 1
ATOM 730 O O . ILE A 1 94 ? 2.582 -5.386 -3.041 1.00 93.94 94 ILE A O 1
ATOM 734 N N . VAL A 1 95 ? 2.488 -5.207 -0.807 1.00 95.19 95 VAL A N 1
ATOM 735 C CA . VAL A 1 95 ? 2.317 -3.747 -0.771 1.00 95.19 95 VAL A CA 1
ATOM 736 C C . VAL A 1 95 ? 3.275 -3.163 0.262 1.00 95.19 95 VAL A C 1
ATOM 738 O O . VAL A 1 95 ? 3.418 -3.716 1.355 1.00 95.19 95 VAL A O 1
ATOM 741 N N . ALA A 1 96 ? 3.922 -2.050 -0.081 1.00 94.25 96 ALA A N 1
ATOM 742 C CA . ALA A 1 96 ? 4.714 -1.262 0.854 1.00 94.25 96 ALA A CA 1
ATOM 743 C C . ALA A 1 96 ? 3.805 -0.306 1.641 1.00 94.25 96 ALA A C 1
ATOM 745 O O . ALA A 1 96 ? 2.941 0.363 1.074 1.00 94.25 96 ALA A O 1
ATOM 746 N N . ASN A 1 97 ? 3.983 -0.247 2.959 1.00 95.00 97 ASN A N 1
ATOM 747 C CA . ASN A 1 97 ? 3.227 0.646 3.827 1.00 95.00 97 ASN A CA 1
ATOM 748 C C . ASN A 1 97 ? 4.068 1.014 5.056 1.00 95.00 97 ASN A C 1
ATOM 750 O O . ASN A 1 97 ? 4.688 0.139 5.653 1.00 95.00 97 ASN A O 1
ATOM 754 N N . ASN A 1 98 ? 4.052 2.292 5.439 1.00 93.19 98 ASN A N 1
ATOM 755 C CA . ASN A 1 98 ? 4.840 2.810 6.566 1.00 93.19 98 ASN A CA 1
ATOM 756 C C . ASN A 1 98 ? 4.023 2.978 7.860 1.00 93.19 98 ASN A C 1
ATOM 758 O O . ASN A 1 98 ? 4.568 3.389 8.879 1.00 93.19 98 ASN A O 1
ATOM 762 N N . PHE A 1 99 ? 2.715 2.709 7.824 1.00 93.12 99 PHE A N 1
ATOM 763 C CA . PHE A 1 99 ? 1.793 2.939 8.939 1.00 93.12 99 PHE A CA 1
ATOM 764 C C . PHE A 1 99 ? 1.387 1.643 9.655 1.00 93.12 99 PHE A C 1
ATOM 766 O O . PHE A 1 99 ? 1.258 1.608 10.876 1.00 93.12 99 PHE A O 1
ATOM 773 N N . LEU A 1 100 ? 1.168 0.566 8.902 1.00 93.44 100 LEU A N 1
ATOM 774 C CA . LEU A 1 100 ? 0.665 -0.703 9.410 1.00 93.44 100 LEU A CA 1
ATOM 775 C C . LEU A 1 100 ? 1.817 -1.640 9.797 1.00 93.44 100 LEU A C 1
ATOM 777 O O . LEU A 1 100 ? 2.809 -1.719 9.070 1.00 93.44 100 LEU A O 1
ATOM 781 N N . PRO A 1 101 ? 1.683 -2.422 10.886 1.00 93.12 101 PRO A N 1
ATOM 782 C CA . PRO A 1 101 ? 2.670 -3.434 11.238 1.00 93.12 101 PRO A CA 1
ATOM 783 C C . PRO A 1 101 ? 2.855 -4.474 10.129 1.00 93.12 101 PRO A C 1
ATOM 785 O O . PRO A 1 101 ? 1.902 -4.846 9.429 1.00 93.12 101 PRO A O 1
ATOM 788 N N . PHE A 1 102 ? 4.067 -5.020 10.020 1.00 95.12 102 PHE A N 1
ATOM 789 C CA . PHE A 1 102 ? 4.329 -6.130 9.110 1.00 95.12 102 PHE A CA 1
ATOM 790 C C . PHE A 1 102 ? 3.405 -7.322 9.388 1.00 95.12 102 PHE A C 1
ATOM 792 O O . PHE A 1 102 ? 3.148 -7.692 10.532 1.00 95.12 102 PHE A O 1
ATOM 799 N N . GLY A 1 103 ? 2.918 -7.950 8.315 1.00 90.75 103 GLY A N 1
ATOM 800 C CA . GLY A 1 103 ? 2.000 -9.089 8.402 1.00 90.75 103 GLY A CA 1
ATOM 801 C C . GLY A 1 103 ? 0.522 -8.715 8.542 1.00 90.75 103 GLY A C 1
ATOM 802 O O . GLY A 1 103 ? -0.310 -9.620 8.642 1.00 90.75 103 GLY A O 1
ATOM 803 N N . THR A 1 104 ? 0.184 -7.422 8.506 1.00 92.69 104 THR A N 1
ATOM 804 C CA . THR A 1 104 ? -1.201 -6.972 8.311 1.00 92.69 104 THR A CA 1
ATOM 805 C C . THR A 1 104 ? -1.761 -7.563 7.010 1.00 92.69 104 THR A C 1
ATOM 807 O O . THR A 1 104 ? -1.051 -7.651 6.008 1.00 92.69 104 THR A O 1
ATOM 810 N N . LYS A 1 105 ? -3.009 -8.035 7.065 1.00 88.12 105 LYS A N 1
ATOM 811 C CA . LYS A 1 105 ? -3.753 -8.667 5.969 1.00 88.12 105 LYS A CA 1
ATOM 812 C C . LYS A 1 105 ? -5.083 -7.959 5.803 1.00 88.12 105 LYS A C 1
ATOM 814 O O . LYS A 1 105 ? -5.644 -7.592 6.864 1.00 88.12 105 LYS A O 1
#